Protein AF-A0A967VBF1-F1 (afdb_monomer_lite)

Structure (mmCIF, N/CA/C/O backbone):
data_AF-A0A967VBF1-F1
#
_entry.id   AF-A0A967VBF1-F1
#
loop_
_atom_site.group_PDB
_atom_site.id
_atom_site.type_symbol
_atom_site.label_atom_id
_atom_site.label_alt_id
_atom_site.label_comp_id
_atom_site.label_asym_id
_atom_site.label_entity_id
_atom_site.label_seq_id
_atom_site.pdbx_PDB_ins_code
_atom_site.Cartn_x
_atom_site.Cartn_y
_atom_site.Cartn_z
_atom_site.occupancy
_atom_site.B_iso_or_equiv
_atom_site.auth_seq_id
_atom_site.auth_comp_id
_atom_site.auth_asym_id
_atom_site.auth_atom_id
_atom_site.pdbx_PDB_model_num
ATOM 1 N N . GLN A 1 1 ? -2.336 4.905 -6.909 1.00 85.62 1 GLN A N 1
ATOM 2 C CA . GLN A 1 1 ? -1.883 6.301 -6.749 1.00 85.62 1 GLN A CA 1
ATOM 3 C C . GLN A 1 1 ? -1.924 6.780 -5.293 1.00 85.62 1 GLN A C 1
ATOM 5 O O . GLN A 1 1 ? -0.979 7.445 -4.909 1.00 85.62 1 GLN A O 1
ATOM 10 N N . ILE A 1 2 ? -2.898 6.362 -4.464 1.00 94.00 2 ILE A N 1
ATOM 11 C CA . ILE A 1 2 ? -3.077 6.771 -3.043 1.00 94.00 2 ILE A CA 1
ATOM 12 C C . ILE A 1 2 ? -1.778 7.069 -2.271 1.00 94.00 2 ILE A C 1
ATOM 14 O O . ILE A 1 2 ? -1.587 8.200 -1.857 1.00 94.00 2 ILE A O 1
ATOM 18 N N . LEU A 1 3 ? -0.870 6.097 -2.098 1.00 95.44 3 LEU A N 1
ATOM 19 C CA . LEU A 1 3 ? 0.337 6.295 -1.276 1.00 95.44 3 LEU A CA 1
ATOM 20 C C . LEU A 1 3 ? 1.245 7.434 -1.785 1.00 95.44 3 LEU A C 1
ATOM 22 O O . LEU A 1 3 ? 1.890 8.118 -0.996 1.00 95.44 3 LEU A O 1
ATOM 26 N N . SER A 1 4 ? 1.278 7.653 -3.099 1.00 94.31 4 SER A N 1
ATOM 27 C CA . SER A 1 4 ? 2.049 8.735 -3.716 1.00 94.31 4 SER A CA 1
ATOM 28 C C . SER A 1 4 ? 1.388 10.091 -3.523 1.00 94.31 4 SER A C 1
ATOM 30 O O . SER A 1 4 ? 2.084 11.076 -3.318 1.00 94.31 4 SER A O 1
ATOM 32 N N . GLU A 1 5 ? 0.060 10.141 -3.546 1.00 95.44 5 GLU A N 1
ATOM 33 C CA . GLU A 1 5 ? -0.704 11.374 -3.344 1.00 95.44 5 GLU A CA 1
ATOM 34 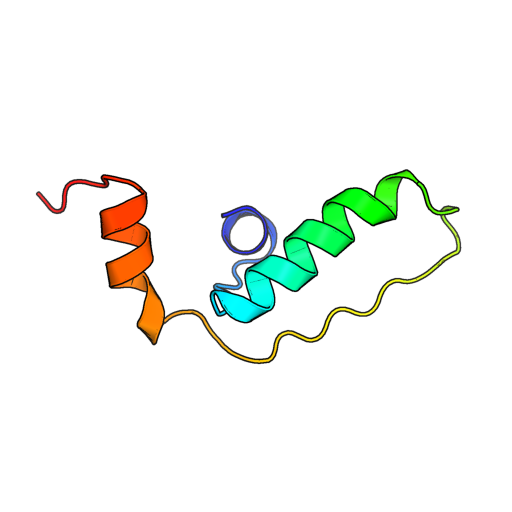C C . GLU A 1 5 ? -0.751 11.791 -1.872 1.00 95.44 5 GLU A C 1
ATOM 36 O O . GLU A 1 5 ? -0.687 12.981 -1.576 1.00 95.44 5 GLU A O 1
ATOM 41 N N . THR A 1 6 ? -0.850 10.832 -0.946 1.00 97.00 6 THR A N 1
ATOM 42 C CA . THR A 1 6 ? -0.999 11.125 0.486 1.00 97.00 6 THR A CA 1
ATOM 43 C C . THR A 1 6 ? 0.336 11.262 1.210 1.00 97.00 6 THR A C 1
ATOM 45 O O . THR A 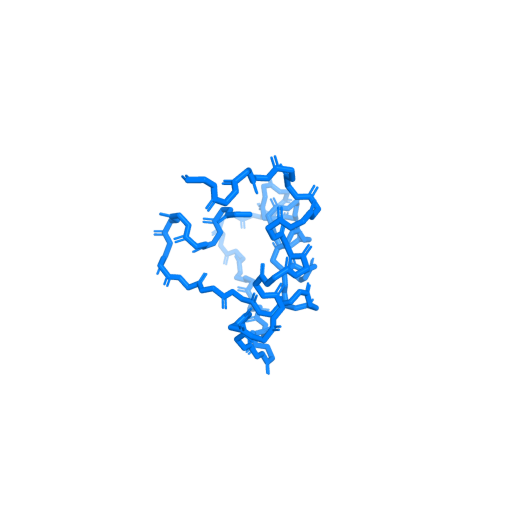1 6 ? 0.46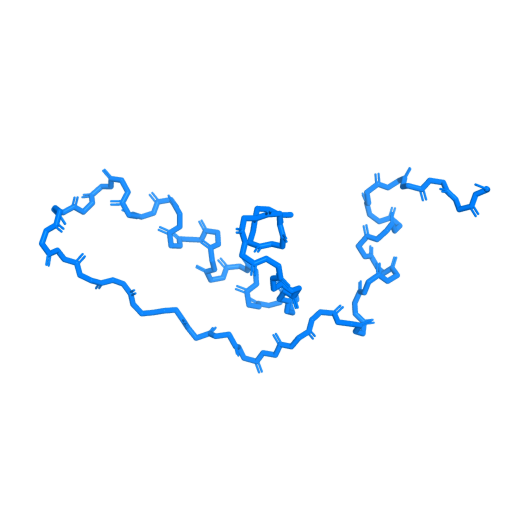4 12.132 2.062 1.00 97.00 6 THR A O 1
ATOM 48 N N . GLU A 1 7 ? 1.336 10.444 0.860 1.00 96.75 7 GLU A N 1
ATOM 49 C CA . GLU A 1 7 ? 2.623 10.385 1.576 1.00 96.75 7 GLU A CA 1
ATOM 50 C C . GLU A 1 7 ? 3.829 10.793 0.713 1.00 96.75 7 GLU A C 1
ATOM 52 O O . GLU A 1 7 ? 4.960 10.799 1.196 1.00 96.75 7 GLU A O 1
ATOM 57 N N . GLY A 1 8 ? 3.636 11.093 -0.578 1.00 95.12 8 GLY A N 1
ATOM 58 C CA . GLY A 1 8 ? 4.738 11.445 -1.484 1.00 95.12 8 GLY A CA 1
ATOM 59 C C . GLY A 1 8 ? 5.685 10.283 -1.807 1.00 95.12 8 GLY A C 1
ATOM 60 O O . GLY A 1 8 ? 6.781 10.497 -2.324 1.00 95.12 8 GLY A O 1
ATOM 61 N N . ILE A 1 9 ? 5.290 9.043 -1.507 1.00 95.12 9 ILE A N 1
ATOM 62 C CA . ILE A 1 9 ? 6.095 7.845 -1.761 1.00 95.12 9 ILE A CA 1
ATOM 63 C C . ILE A 1 9 ? 5.601 7.184 -3.046 1.00 95.12 9 ILE A C 1
ATOM 65 O O . ILE A 1 9 ? 4.426 6.839 -3.163 1.00 95.12 9 ILE A O 1
ATOM 69 N N . ILE A 1 10 ? 6.497 6.956 -4.006 1.00 93.81 10 ILE A N 1
ATOM 70 C CA . ILE A 1 10 ? 6.203 6.187 -5.224 1.00 93.81 10 ILE A CA 1
ATOM 71 C C . ILE A 1 10 ? 6.615 4.726 -4.977 1.00 93.81 10 ILE A C 1
ATOM 73 O O . ILE A 1 10 ? 7.801 4.400 -5.103 1.00 93.81 10 ILE A O 1
ATOM 77 N N . PRO A 1 11 ? 5.692 3.832 -4.570 1.00 94.69 11 PRO A N 1
ATOM 78 C CA . PRO A 1 11 ? 6.030 2.440 -4.291 1.00 94.69 11 PRO A CA 1
ATOM 79 C C . PRO A 1 11 ? 6.303 1.656 -5.578 1.00 94.69 11 PRO A C 1
ATOM 81 O O . PRO A 1 11 ? 5.716 1.939 -6.621 1.00 94.69 11 PRO A O 1
ATOM 84 N N . ALA A 1 12 ? 7.129 0.611 -5.483 1.00 94.31 12 ALA A N 1
ATOM 85 C CA . ALA A 1 12 ? 7.190 -0.424 -6.516 1.00 94.31 12 ALA A CA 1
ATOM 86 C C . ALA A 1 12 ? 5.806 -1.055 -6.756 1.00 94.31 12 ALA A C 1
ATOM 88 O O . ALA A 1 12 ? 4.947 -1.076 -5.856 1.00 94.31 12 ALA A O 1
ATOM 89 N N . LEU A 1 13 ? 5.585 -1.606 -7.950 1.00 91.81 13 LEU A N 1
ATOM 90 C CA . LEU A 1 13 ? 4.294 -2.194 -8.312 1.00 91.81 13 LEU A CA 1
ATOM 91 C C . LEU A 1 13 ? 3.930 -3.376 -7.396 1.00 91.81 13 LEU A C 1
ATOM 93 O O . LEU A 1 13 ? 2.786 -3.508 -6.958 1.00 91.81 13 LE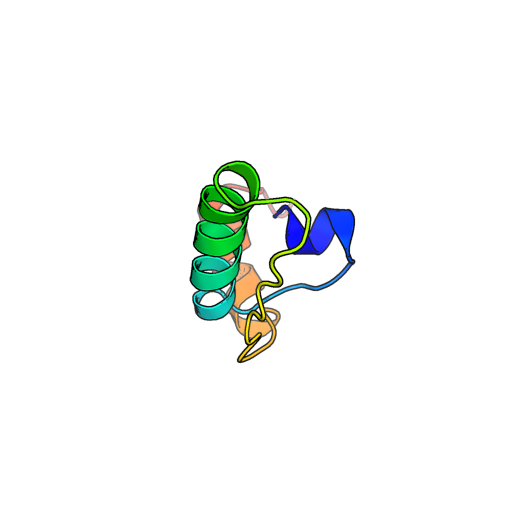U A O 1
ATOM 97 N N . GLU A 1 14 ? 4.908 -4.188 -7.002 1.00 93.94 14 GLU A N 1
ATOM 98 C CA . GLU A 1 14 ? 4.739 -5.293 -6.056 1.00 93.94 14 GLU A CA 1
ATOM 99 C C . GLU A 1 14 ? 4.369 -4.783 -4.658 1.00 93.94 14 GLU A C 1
ATOM 101 O O . GLU A 1 14 ? 3.463 -5.311 -4.015 1.00 93.94 14 GLU A O 1
ATOM 106 N N . SER A 1 15 ? 5.008 -3.700 -4.203 1.00 95.25 15 SER A N 1
ATOM 107 C CA . SER A 1 15 ? 4.714 -3.095 -2.893 1.00 95.25 15 SER A CA 1
ATOM 108 C C . SER A 1 15 ? 3.319 -2.460 -2.858 1.00 95.25 15 SER A C 1
ATOM 110 O O . SER A 1 15 ? 2.641 -2.492 -1.830 1.00 95.25 15 SER A O 1
ATOM 112 N N . SER A 1 16 ? 2.840 -1.957 -4.000 1.00 94.94 16 SER A N 1
ATOM 113 C CA . SER A 1 16 ? 1.485 -1.413 -4.142 1.00 94.94 16 SER A CA 1
ATOM 114 C C . SER A 1 16 ? 0.396 -2.453 -3.858 1.00 94.94 16 SER A C 1
ATOM 116 O O . SER A 1 16 ? -0.654 -2.102 -3.317 1.00 94.94 16 SER A O 1
ATOM 118 N N . HIS A 1 17 ? 0.647 -3.737 -4.142 1.00 95.31 17 HIS A N 1
ATOM 119 C CA . HIS A 1 17 ? -0.294 -4.815 -3.821 1.00 95.31 17 HIS A CA 1
ATOM 120 C C . HIS A 1 17 ? -0.474 -4.981 -2.306 1.00 95.31 17 HIS A C 1
ATOM 122 O O . HIS A 1 17 ? -1.601 -5.120 -1.827 1.00 95.31 17 HIS A O 1
ATOM 128 N N . ALA A 1 18 ? 0.620 -4.913 -1.540 1.00 97.06 18 ALA A N 1
ATOM 129 C CA . ALA A 1 18 ? 0.574 -5.018 -0.083 1.00 97.06 18 ALA A CA 1
ATOM 130 C C . ALA A 1 18 ? -0.162 -3.824 0.548 1.00 97.06 18 ALA A C 1
ATOM 132 O O . ALA A 1 18 ? -0.994 -4.005 1.437 1.00 97.06 18 ALA A O 1
ATOM 133 N N . VAL A 1 19 ? 0.084 -2.612 0.038 1.00 97.25 19 VAL A N 1
ATOM 134 C CA . VAL A 1 19 ? -0.630 -1.394 0.458 1.00 97.25 19 VAL A CA 1
ATOM 135 C C . VAL A 1 19 ? -2.127 -1.511 0.171 1.00 97.25 19 VAL A C 1
ATOM 137 O O . VAL A 1 19 ? -2.943 -1.215 1.043 1.00 97.25 19 VAL A O 1
ATOM 140 N N . ALA A 1 20 ? -2.506 -2.000 -1.013 1.00 97.19 20 ALA A N 1
ATOM 141 C CA . ALA A 1 20 ? -3.908 -2.181 -1.382 1.00 97.19 20 ALA A CA 1
ATOM 142 C C . ALA A 1 20 ? -4.644 -3.159 -0.449 1.00 97.19 20 ALA A C 1
ATOM 144 O O . ALA A 1 20 ? -5.787 -2.900 -0.070 1.00 97.19 20 ALA A O 1
ATOM 145 N N . GLU A 1 21 ? -4.008 -4.262 -0.048 1.00 97.88 21 GLU A N 1
ATOM 146 C CA . GLU A 1 21 ? -4.583 -5.176 0.948 1.00 97.88 21 GLU A CA 1
ATOM 147 C C . GLU A 1 21 ? -4.666 -4.527 2.335 1.00 97.88 21 GLU A C 1
ATOM 149 O O . GLU A 1 21 ? -5.692 -4.644 3.006 1.00 97.88 21 GLU A O 1
ATOM 154 N N . GLY A 1 22 ? -3.635 -3.784 2.749 1.00 97.38 22 GLY A N 1
ATOM 155 C CA . GLY A 1 22 ? -3.642 -3.030 4.003 1.00 97.38 22 GLY A CA 1
ATOM 156 C C . GLY A 1 22 ? -4.829 -2.069 4.101 1.00 97.38 22 GLY A C 1
ATOM 157 O O . GLY A 1 22 ? -5.555 -2.089 5.093 1.00 97.38 22 GLY A O 1
ATOM 158 N N . LEU A 1 23 ? -5.096 -1.308 3.036 1.00 96.69 23 LEU A N 1
ATOM 159 C CA . LEU A 1 23 ? -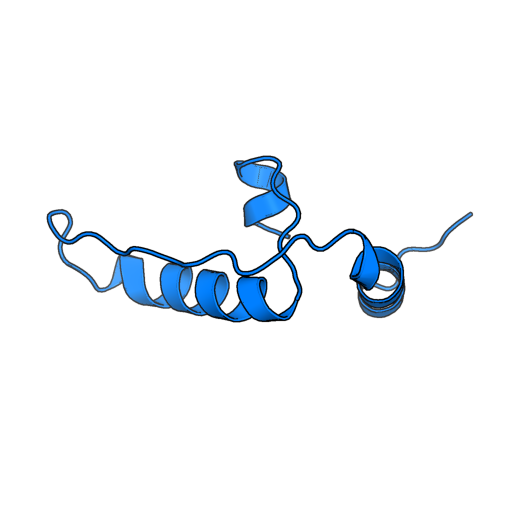6.231 -0.381 2.952 1.00 96.69 23 LEU A CA 1
ATOM 160 C C . LEU A 1 23 ? -7.594 -1.091 2.984 1.00 96.69 23 LEU A C 1
ATOM 162 O O . LEU A 1 23 ? -8.550 -0.558 3.541 1.00 96.69 23 LEU A O 1
ATOM 166 N N . LYS A 1 24 ? -7.701 -2.306 2.431 1.00 97.50 24 LYS A N 1
ATOM 167 C CA . LYS A 1 24 ? -8.929 -3.123 2.505 1.00 97.50 24 LYS A CA 1
ATOM 168 C C . LYS A 1 24 ? -9.140 -3.744 3.885 1.00 97.50 24 LYS A C 1
ATOM 170 O O . LYS A 1 24 ? -10.283 -3.978 4.290 1.00 97.50 24 LYS A O 1
ATOM 175 N N . ARG A 1 25 ? -8.047 -4.065 4.581 1.00 97.88 25 ARG A N 1
ATOM 176 C CA . ARG A 1 25 ? -8.062 -4.758 5.871 1.00 97.88 25 ARG A CA 1
ATOM 177 C C . ARG A 1 25 ? -8.238 -3.807 7.049 1.00 97.88 25 ARG A C 1
ATOM 179 O O . ARG A 1 25 ? -9.026 -4.123 7.936 1.00 97.88 25 ARG A O 1
ATOM 186 N N . ALA A 1 26 ? -7.562 -2.659 7.044 1.00 97.62 26 ALA A N 1
ATOM 187 C CA . ALA A 1 26 ? -7.551 -1.711 8.159 1.00 97.62 26 ALA A CA 1
ATOM 188 C C . ALA A 1 26 ? -8.956 -1.305 8.657 1.00 97.62 26 ALA A C 1
ATOM 190 O O . ALA A 1 26 ? -9.170 -1.361 9.865 1.00 97.62 26 ALA A O 1
ATOM 191 N N . PRO A 1 27 ? -9.960 -1.022 7.797 1.00 97.69 27 PRO A N 1
ATOM 192 C CA . PRO A 1 27 ? -11.305 -0.653 8.258 1.00 97.69 27 PRO A CA 1
ATOM 193 C C . PRO A 1 27 ? -12.058 -1.767 9.001 1.00 97.69 27 PRO A C 1
ATOM 195 O O . PRO A 1 27 ? -13.074 -1.505 9.635 1.00 97.69 27 PRO A O 1
ATOM 198 N N . LYS A 1 28 ? -11.598 -3.021 8.892 1.00 98.00 28 LYS A N 1
ATOM 199 C CA . LYS A 1 28 ? -12.194 -4.195 9.550 1.00 98.00 28 LYS A CA 1
ATOM 200 C C . LYS A 1 28 ? -11.482 -4.560 10.857 1.00 98.00 28 LYS A C 1
ATOM 202 O O . LYS A 1 28 ? -11.900 -5.498 11.531 1.00 98.00 28 LYS A O 1
ATOM 207 N N . MET A 1 29 ? -10.380 -3.884 11.177 1.00 98.00 29 MET A N 1
ATOM 208 C CA . MET A 1 29 ? -9.597 -4.113 12.388 1.00 98.00 29 MET A CA 1
ATOM 209 C C . MET A 1 29 ? -10.083 -3.210 13.516 1.00 98.00 29 MET A C 1
ATOM 211 O O . MET A 1 29 ? -10.747 -2.198 13.288 1.00 98.00 29 MET A O 1
ATOM 215 N N . ARG A 1 30 ? -9.751 -3.573 14.756 1.00 98.19 30 ARG A N 1
ATOM 216 C CA . ARG A 1 30 ? -9.984 -2.665 15.876 1.00 98.19 30 ARG A CA 1
ATOM 217 C C . ARG A 1 30 ? -8.984 -1.499 15.823 1.00 98.19 30 ARG A C 1
ATOM 219 O O . ARG A 1 30 ? -7.857 -1.709 15.369 1.00 98.19 30 ARG A O 1
ATOM 226 N N . PRO A 1 31 ? -9.343 -0.310 16.340 1.00 96.38 31 PRO A N 1
ATOM 227 C CA . PRO A 1 31 ? -8.478 0.873 16.284 1.00 96.38 31 PRO A CA 1
ATOM 228 C C . PRO A 1 31 ? -7.116 0.725 16.983 1.00 96.38 31 PRO A C 1
ATOM 230 O O . PRO A 1 31 ? -6.197 1.473 16.675 1.00 96.38 31 PRO A O 1
ATOM 233 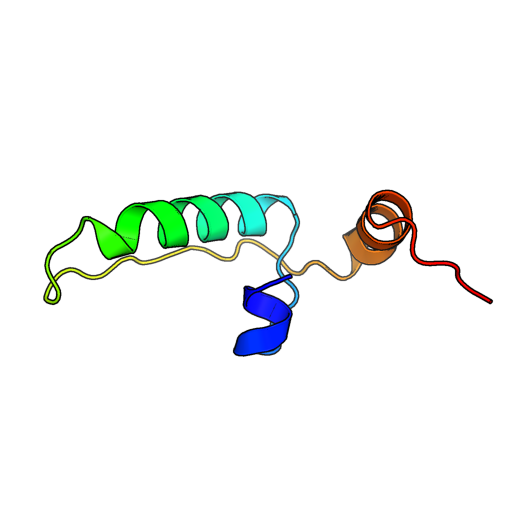N N . ASP A 1 32 ? -6.981 -0.213 17.927 1.00 97.81 32 ASP A N 1
ATOM 234 C CA . ASP A 1 32 ? -5.750 -0.484 18.686 1.00 97.81 32 ASP A CA 1
ATOM 235 C C . ASP A 1 32 ? -4.758 -1.404 17.956 1.00 97.81 32 ASP A C 1
ATOM 237 O O . ASP A 1 32 ? -3.626 -1.587 18.406 1.00 97.81 32 ASP A O 1
ATOM 241 N N . GLN A 1 33 ? -5.169 -2.022 16.848 1.00 98.06 33 GLN A N 1
ATOM 242 C CA . GLN A 1 33 ? -4.331 -2.967 16.120 1.00 98.06 33 GLN A CA 1
ATOM 243 C C . GLN A 1 33 ? -3.452 -2.256 15.086 1.00 98.06 33 GLN A C 1
ATOM 245 O O . GLN A 1 33 ? -3.904 -1.369 14.366 1.00 98.06 33 GLN A O 1
ATOM 250 N N . ILE A 1 34 ? -2.201 -2.702 14.961 1.00 97.81 34 ILE A N 1
ATOM 251 C CA . ILE A 1 34 ? -1.199 -2.104 14.069 1.00 97.81 34 ILE A CA 1
ATOM 252 C C . ILE A 1 34 ? -0.958 -3.020 12.863 1.00 97.81 34 ILE A C 1
ATOM 254 O O . ILE A 1 34 ? -0.808 -4.234 13.019 1.00 97.81 34 ILE A O 1
ATOM 258 N N . ILE A 1 35 ? -0.881 -2.435 11.664 1.00 97.62 35 ILE A N 1
ATOM 259 C CA . ILE A 1 35 ? -0.423 -3.106 10.439 1.00 97.62 35 ILE A CA 1
ATOM 260 C C . ILE A 1 35 ? 0.968 -2.575 10.092 1.00 97.62 35 ILE A C 1
ATOM 262 O O . ILE A 1 35 ? 1.155 -1.368 9.968 1.00 97.62 35 ILE A O 1
ATOM 266 N N . VAL A 1 36 ? 1.925 -3.477 9.875 1.00 97.88 36 VAL A N 1
ATOM 267 C CA . VAL A 1 36 ? 3.231 -3.140 9.296 1.00 97.88 36 VAL A CA 1
ATOM 268 C C . VAL A 1 36 ? 3.252 -3.627 7.854 1.00 97.88 36 VAL A C 1
ATOM 270 O O . VAL A 1 36 ? 3.028 -4.809 7.593 1.00 97.88 36 VAL A O 1
ATOM 273 N N . ILE A 1 37 ? 3.516 -2.717 6.920 1.00 97.62 37 ILE A N 1
ATOM 274 C CA . ILE A 1 37 ? 3.616 -3.020 5.491 1.00 97.62 37 ILE A CA 1
ATOM 275 C C . ILE A 1 37 ? 5.062 -2.812 5.061 1.00 97.62 37 ILE A C 1
ATOM 277 O O . ILE A 1 37 ? 5.628 -1.742 5.271 1.00 97.62 37 ILE A O 1
ATOM 281 N N . ASN A 1 38 ? 5.656 -3.837 4.451 1.00 97.50 38 ASN A N 1
ATOM 282 C CA . ASN A 1 38 ? 6.995 -3.729 3.892 1.00 97.50 38 ASN A CA 1
ATOM 283 C C . ASN A 1 38 ? 6.942 -3.104 2.489 1.00 97.50 38 ASN A C 1
ATOM 285 O O . ASN A 1 38 ? 6.321 -3.667 1.585 1.00 97.50 38 ASN A O 1
ATOM 289 N N . LEU A 1 39 ? 7.632 -1.979 2.299 1.00 96.94 39 LEU A N 1
ATOM 290 C CA . LEU A 1 39 ? 7.865 -1.384 0.984 1.00 96.94 39 LEU A CA 1
ATOM 291 C C . LEU A 1 39 ? 9.198 -1.899 0.441 1.00 96.94 39 LEU A C 1
ATOM 293 O O . LEU A 1 39 ? 10.256 -1.328 0.684 1.00 96.94 39 LEU A O 1
ATOM 297 N N . SER A 1 40 ? 9.133 -3.013 -0.285 1.00 95.44 40 SER A N 1
ATOM 298 C CA . SER A 1 40 ? 10.313 -3.721 -0.803 1.00 95.44 40 SER A CA 1
ATOM 299 C C . SER A 1 40 ? 11.150 -2.915 -1.804 1.00 95.44 40 SER A C 1
ATOM 301 O O . SER A 1 40 ? 12.323 -3.221 -2.008 1.00 95.44 40 SER A O 1
ATOM 303 N N . GLY A 1 41 ? 10.570 -1.884 -2.422 1.00 93.62 41 GLY A N 1
ATOM 304 C CA . GLY A 1 41 ? 11.254 -1.063 -3.408 1.00 93.62 41 GLY A CA 1
ATOM 305 C C . GLY A 1 41 ? 10.466 0.175 -3.823 1.00 93.62 41 GLY A C 1
ATOM 306 O O . GLY A 1 41 ? 9.314 0.379 -3.430 1.00 93.62 41 GLY A O 1
ATOM 307 N N . ARG A 1 42 ? 11.121 0.988 -4.651 1.00 93.38 42 ARG A N 1
ATOM 308 C CA . ARG A 1 42 ? 10.611 2.238 -5.231 1.00 93.38 42 ARG A CA 1
ATOM 309 C C . ARG A 1 42 ? 10.124 2.033 -6.666 1.00 93.38 42 ARG A C 1
ATOM 311 O O . ARG A 1 42 ? 10.695 1.216 -7.386 1.00 93.38 42 ARG A O 1
ATOM 318 N N . GLY A 1 43 ? 9.110 2.790 -7.074 1.00 89.88 43 GLY A N 1
ATOM 319 C CA . GLY A 1 43 ? 8.433 2.647 -8.367 1.00 89.88 43 GLY A CA 1
ATOM 320 C C . GLY A 1 43 ? 9.052 3.425 -9.528 1.00 89.88 43 GLY A C 1
ATOM 321 O O . GLY A 1 43 ? 8.477 3.426 -10.611 1.00 89.88 43 GLY A O 1
ATOM 322 N N . ASP A 1 44 ? 10.214 4.068 -9.353 1.00 87.19 44 ASP A N 1
ATOM 323 C CA . ASP A 1 44 ? 10.869 4.869 -10.404 1.00 87.19 44 ASP A CA 1
ATOM 324 C C . ASP A 1 44 ? 11.070 4.090 -11.713 1.00 87.19 44 ASP A C 1
ATOM 326 O O . ASP A 1 44 ? 10.959 4.648 -12.802 1.00 87.19 44 ASP A O 1
ATOM 330 N N . LYS A 1 45 ? 11.371 2.789 -11.612 1.00 80.81 45 LYS A N 1
ATOM 331 C CA . LYS A 1 45 ? 11.619 1.927 -12.777 1.00 80.81 45 LYS A CA 1
ATOM 332 C C . LYS A 1 45 ? 10.338 1.547 -13.522 1.00 80.81 45 LYS A C 1
ATOM 334 O O . LYS A 1 45 ? 10.398 1.308 -14.723 1.00 80.81 45 LYS A O 1
ATOM 339 N N . ASP A 1 46 ? 9.205 1.533 -12.825 1.00 78.94 46 ASP A N 1
ATOM 340 C CA . ASP A 1 46 ? 7.917 1.064 -13.348 1.00 78.94 46 ASP A CA 1
ATOM 341 C C . ASP A 1 46 ? 7.025 2.214 -13.827 1.00 78.94 46 ASP A C 1
ATOM 343 O O . ASP A 1 46 ? 5.917 1.989 -14.314 1.00 78.94 46 ASP A O 1
ATOM 347 N N . LEU A 1 47 ? 7.500 3.458 -13.708 1.00 82.06 47 LEU A N 1
ATOM 348 C CA . LEU A 1 47 ? 6.711 4.652 -13.985 1.00 82.06 47 LEU A CA 1
ATOM 349 C C . LEU A 1 47 ? 6.167 4.677 -15.419 1.00 82.06 47 LEU A C 1
ATOM 351 O O . LEU A 1 47 ? 4.999 4.995 -15.613 1.00 82.06 47 LEU A O 1
ATOM 355 N N . ASN A 1 48 ? 6.972 4.278 -16.409 1.00 84.44 48 ASN A N 1
ATOM 356 C CA . ASN A 1 48 ? 6.529 4.200 -17.806 1.00 84.44 48 ASN A CA 1
ATOM 357 C C . ASN A 1 48 ? 5.372 3.209 -17.980 1.00 84.44 48 ASN A C 1
ATOM 359 O O . ASN A 1 48 ? 4.363 3.549 -18.585 1.00 84.44 48 ASN A O 1
ATOM 363 N N . THR A 1 49 ? 5.487 2.020 -17.385 1.00 83.94 49 THR A N 1
ATOM 364 C CA . THR A 1 49 ? 4.439 0.991 -17.415 1.00 83.94 49 THR A CA 1
ATOM 365 C C . THR A 1 49 ? 3.138 1.507 -16.804 1.00 83.94 49 THR A C 1
ATOM 367 O O . THR A 1 49 ? 2.056 1.241 -17.320 1.00 83.94 49 THR A O 1
ATOM 370 N N . VAL A 1 50 ? 3.235 2.258 -15.705 1.00 85.19 50 VAL A N 1
ATOM 371 C CA . VAL A 1 50 ? 2.072 2.848 -15.032 1.00 85.19 50 VAL A CA 1
ATOM 372 C C . VAL A 1 50 ? 1.458 3.973 -15.864 1.00 85.19 50 VAL A C 1
ATOM 374 O O . VAL A 1 50 ? 0.241 4.012 -15.991 1.00 85.19 50 VAL A O 1
ATOM 377 N N . ILE A 1 51 ? 2.267 4.858 -16.452 1.00 86.44 51 ILE A N 1
ATOM 378 C CA . ILE A 1 51 ? 1.796 5.931 -17.343 1.00 86.44 51 ILE A CA 1
ATOM 379 C C . ILE A 1 51 ? 1.003 5.344 -18.513 1.00 86.44 51 ILE A C 1
ATOM 381 O O . ILE A 1 51 ? -0.119 5.781 -18.771 1.00 86.44 51 ILE A O 1
ATOM 385 N N . ASP A 1 52 ? 1.549 4.310 -19.153 1.00 87.12 52 ASP A N 1
ATOM 386 C CA . ASP A 1 52 ? 0.916 3.654 -20.295 1.00 87.12 52 ASP A CA 1
ATOM 387 C C . ASP A 1 52 ? -0.391 2.957 -19.872 1.00 87.12 52 ASP A C 1
ATOM 389 O O . ASP A 1 52 ? -1.413 3.076 -20.546 1.00 87.12 52 ASP A O 1
ATOM 393 N N . ALA A 1 53 ? -0.401 2.289 -18.711 1.00 86.12 53 ALA A N 1
ATOM 394 C CA . ALA A 1 53 ? -1.600 1.649 -18.162 1.00 86.12 53 ALA A CA 1
ATOM 395 C C . ALA A 1 53 ? -2.692 2.650 -17.743 1.00 86.12 53 ALA A C 1
ATOM 397 O O . ALA A 1 53 ? -3.876 2.314 -17.769 1.00 86.12 53 ALA A O 1
ATOM 398 N N . LEU A 1 54 ? -2.306 3.862 -17.340 1.00 85.50 54 LEU A N 1
ATOM 399 C CA . LEU A 1 54 ? -3.227 4.939 -16.978 1.00 85.50 54 LEU A CA 1
ATOM 400 C C . LEU A 1 54 ? -3.710 5.741 -18.193 1.00 85.50 54 LEU A C 1
ATOM 402 O O . LEU A 1 54 ? -4.588 6.586 -18.033 1.00 85.50 54 LEU A O 1
ATOM 406 N N . GLY A 1 55 ? -3.166 5.482 -19.388 1.00 85.00 55 GLY A N 1
ATOM 407 C CA . GLY A 1 55 ? -3.523 6.205 -20.608 1.00 85.00 55 GLY A CA 1
ATOM 408 C C . GLY A 1 55 ? -3.216 7.700 -20.525 1.00 85.00 55 GLY A C 1
ATOM 409 O O . GLY A 1 55 ? -3.948 8.505 -21.095 1.00 85.00 55 GLY A O 1
ATOM 410 N N . ILE A 1 56 ? -2.183 8.079 -19.767 1.00 84.56 56 ILE A N 1
ATOM 411 C CA . ILE A 1 56 ? -1.765 9.477 -19.653 1.00 84.56 56 ILE A CA 1
ATOM 412 C C . ILE A 1 56 ? -0.981 9.826 -20.917 1.00 84.56 56 ILE A C 1
ATOM 414 O O . ILE A 1 56 ? 0.081 9.251 -21.169 1.00 84.56 56 ILE A O 1
ATOM 418 N N . ASP A 1 57 ? -1.521 10.758 -21.697 1.00 77.06 57 ASP A N 1
ATOM 419 C CA . ASP A 1 57 ? -0.862 11.267 -22.896 1.00 77.06 57 ASP A CA 1
ATOM 420 C C . ASP A 1 57 ? 0.386 12.075 -22.517 1.00 77.06 57 ASP A C 1
ATOM 422 O O . ASP A 1 57 ? 0.391 12.777 -21.501 1.00 77.06 57 ASP A O 1
ATOM 426 N N . ARG A 1 58 ? 1.466 11.933 -23.292 1.00 65.50 58 ARG A N 1
ATOM 427 C CA . ARG A 1 58 ? 2.782 12.531 -22.974 1.00 65.50 58 ARG A CA 1
ATOM 428 C C . ARG A 1 58 ? 3.057 13.842 -23.725 1.00 65.50 58 ARG A C 1
ATOM 430 O O . ARG A 1 58 ? 4.212 14.268 -23.752 1.00 65.50 58 ARG A O 1
ATOM 437 N N . ASP A 1 59 ? 2.023 14.432 -24.320 1.00 61.22 59 ASP A N 1
ATOM 438 C CA . ASP A 1 59 ? 2.085 15.679 -25.096 1.00 61.22 59 ASP A CA 1
ATOM 439 C C . ASP A 1 59 ? 2.356 16.931 -24.241 1.00 61.22 59 ASP A C 1
ATOM 441 O O . ASP A 1 59 ? 1.757 17.075 -23.148 1.00 61.22 59 ASP A O 1
#

Foldseek 3Di:
DVCCVPPVAAAAPVLVVQVVVCVVCVVVDDPPDDDDGDRPDGHPVCVVVVCVVVVPDPD

Sequence (59 aa):
QILSETEGIIPALESSHAVAEGLKRAPKMRPDQIIVINLSGRGDKDLNTVIDALGIDRD

Secondary structure (DSSP, 8-state):
-HHHHHH---B-HHHHHHHHHHHHHGGGS-TT---------BGGGTHHHHHHHHT----

pLDDT: mean 91.9, std 7.8, range [61.22, 98.19]

Radius of gyration: 13.63 Å; chains: 1; bounding box: 24×21×44 Å